Protein AF-A0A2W5KNM7-F1 (afdb_monomer)

Organism: NCBI:txid666685

Radius of gyration: 22.85 Å; Cα contacts (8 Å, |Δi|>4): 95; chains: 1; bounding box: 56×36×62 Å

Foldseek 3Di:
DVVVVVVVVVVVVVVVVVVVVVVVVPPDLVVVVVLVVLLVVLLVVCLVCLVVFNNVPNLVSLVSNLVSLVCQCVSPCVPPDPPVVLVVLSVQLNVLSVQLNPDPGSVSNNVSSVSNVVSVVVNVVPPD

InterPro domains:
  IPR002321 Cytochrome c, class II [PS51009] (100-128)
  IPR010980 Cytochrome c/b562 [SSF47175] (33-128)

pLDDT: mean 90.47, std 10.57, range [55.59, 98.44]

Mean predicted aligned error: 7.95 Å

Sequence (128 aa):
MRYVACLGIGLFVGLLCALMAIGLMRPRDSYPRAMMNVMKHTLGSARTAAVDGSCTGNEPRLRVLGLLAADLEPT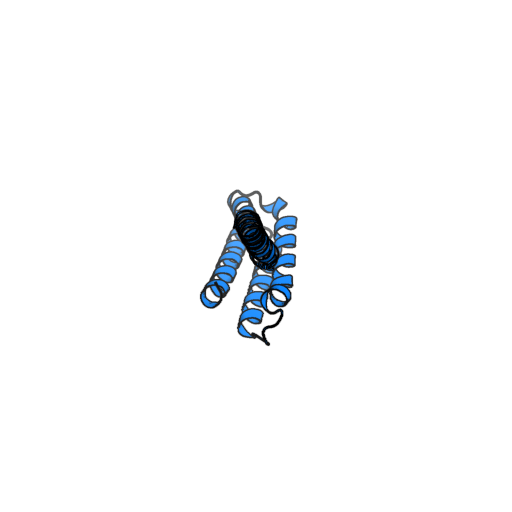FLSGVGDERVFARYAGNLRTRIAEAAAADACPAQAAALTAVENACEDCHRDYR

Secondary structure (DSSP, 8-state):
-HHHHHHHHHHHHHHHHHHHHHHHHS---HHHHHHHHHHHHHHHHHHHHHHTT-GGG-HHHHHHHHHHHHTHHHHHSTTS---HHHHHHHHHHHHHHHHHHT--SHHHHHHHHHHHHHHHHHHHHHH-

Structure (mmCIF, N/CA/C/O backbone):
data_AF-A0A2W5KNM7-F1
#
_entry.id   AF-A0A2W5KNM7-F1
#
loop_
_atom_site.group_PDB
_atom_site.id
_atom_site.type_symbol
_atom_site.label_atom_id
_atom_site.label_alt_id
_atom_site.label_comp_id
_atom_site.label_asym_id
_atom_site.label_entity_id
_atom_site.label_seq_id
_atom_site.pdbx_PDB_ins_code
_atom_site.Cartn_x
_atom_site.Cartn_y
_atom_site.Cartn_z
_atom_site.occupancy
_atom_site.B_iso_or_equiv
_atom_site.auth_seq_id
_atom_site.auth_comp_id
_atom_site.auth_asym_id
_atom_site.auth_atom_id
_atom_site.pdbx_PDB_model_num
ATOM 1 N N . MET A 1 1 ? 40.595 17.211 -44.382 1.00 63.06 1 MET A N 1
ATOM 2 C CA . MET A 1 1 ? 40.961 16.842 -42.993 1.00 63.06 1 MET A CA 1
ATOM 3 C C . MET A 1 1 ? 40.138 17.597 -41.947 1.00 63.06 1 MET A C 1
ATOM 5 O O . MET A 1 1 ? 39.363 16.955 -41.258 1.00 63.06 1 MET A O 1
ATOM 9 N N . ARG A 1 2 ? 40.214 18.936 -41.848 1.00 75.69 2 ARG A N 1
ATOM 10 C CA . ARG A 1 2 ? 39.536 19.716 -40.782 1.00 75.69 2 ARG A CA 1
ATOM 11 C C . ARG A 1 2 ? 38.000 19.620 -40.797 1.00 75.69 2 ARG A C 1
ATOM 13 O O . ARG A 1 2 ? 37.406 19.363 -39.762 1.00 75.69 2 ARG A O 1
ATOM 20 N N . TYR A 1 3 ? 37.370 19.731 -41.968 1.00 80.81 3 TYR A N 1
ATOM 21 C CA . TYR A 1 3 ? 35.906 19.633 -42.093 1.00 80.81 3 TYR A CA 1
ATOM 22 C C . TYR A 1 3 ? 35.355 18.233 -41.786 1.00 80.81 3 TYR A C 1
ATOM 24 O O . TYR A 1 3 ? 34.321 18.110 -41.142 1.00 80.81 3 TYR A O 1
ATOM 32 N N . VAL A 1 4 ? 36.080 17.181 -42.179 1.00 81.25 4 VAL A N 1
ATOM 33 C CA . VAL A 1 4 ? 35.715 15.784 -41.879 1.00 81.25 4 VAL A CA 1
ATOM 34 C C . VAL A 1 4 ? 35.825 15.507 -40.377 1.00 81.25 4 VAL A C 1
ATOM 36 O O . VAL A 1 4 ? 34.953 14.858 -39.811 1.00 81.25 4 VAL A O 1
ATOM 39 N N . ALA A 1 5 ? 36.844 16.062 -39.712 1.00 82.06 5 ALA A N 1
ATOM 40 C CA . ALA A 1 5 ? 36.988 15.969 -38.260 1.00 82.06 5 ALA A CA 1
ATOM 41 C C . ALA A 1 5 ? 35.852 16.696 -37.516 1.00 82.06 5 ALA A C 1
ATOM 43 O O . ALA A 1 5 ? 35.268 16.129 -36.596 1.00 82.06 5 ALA A O 1
ATOM 44 N N . CYS A 1 6 ? 35.481 17.911 -37.941 1.00 85.12 6 CYS A N 1
ATOM 45 C CA . CYS A 1 6 ? 34.339 18.630 -37.363 1.00 85.12 6 CYS A CA 1
ATOM 46 C C . CYS A 1 6 ? 33.018 17.870 -37.552 1.00 85.12 6 CYS A C 1
ATOM 48 O O . CYS A 1 6 ? 32.218 17.801 -36.620 1.00 85.12 6 CYS A O 1
ATOM 50 N N . LEU A 1 7 ? 32.806 17.266 -38.726 1.00 87.94 7 LEU A N 1
ATOM 51 C CA . LEU A 1 7 ? 31.604 16.484 -39.015 1.00 87.94 7 LEU A CA 1
ATOM 52 C C . LEU A 1 7 ? 31.543 15.208 -38.159 1.00 87.94 7 LEU A C 1
ATOM 54 O O . LEU A 1 7 ? 30.493 14.901 -37.603 1.00 87.94 7 LEU A O 1
ATOM 58 N N . GLY A 1 8 ? 32.674 14.519 -37.974 1.00 91.81 8 GLY A N 1
ATOM 59 C CA . GLY A 1 8 ? 32.766 13.350 -37.095 1.00 91.81 8 GLY A CA 1
ATOM 60 C C . GLY A 1 8 ? 32.465 13.672 -35.628 1.00 91.81 8 GLY A C 1
ATOM 61 O O . GLY A 1 8 ? 31.709 12.946 -34.985 1.00 91.81 8 GLY A O 1
ATOM 62 N N . ILE A 1 9 ? 32.989 14.788 -35.109 1.00 90.31 9 ILE A N 1
ATOM 63 C CA . ILE A 1 9 ? 32.722 15.230 -33.729 1.00 90.31 9 ILE A CA 1
ATOM 64 C C . ILE A 1 9 ? 31.246 15.604 -33.557 1.00 90.31 9 ILE A C 1
ATOM 66 O O . ILE A 1 9 ? 30.619 15.177 -32.590 1.00 90.31 9 ILE A O 1
ATOM 70 N N . GLY A 1 10 ? 30.674 16.355 -34.503 1.00 92.44 10 GLY A N 1
ATOM 71 C CA . GLY A 1 10 ? 29.257 16.722 -34.465 1.00 92.44 10 GLY A CA 1
ATOM 72 C C . GLY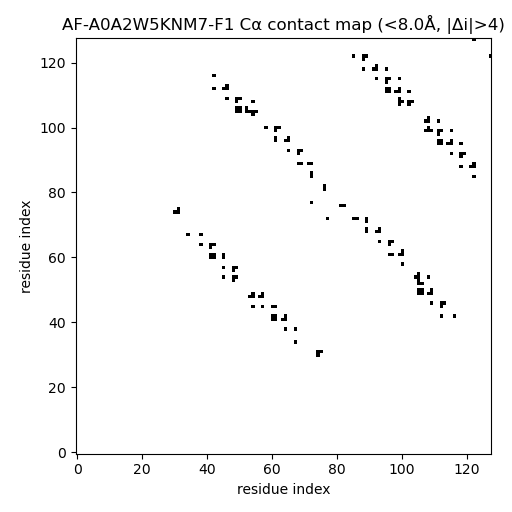 A 1 10 ? 28.337 15.500 -34.477 1.00 92.44 10 GLY A C 1
ATOM 73 O O . GLY A 1 10 ? 27.406 15.427 -33.677 1.00 92.44 10 GLY A O 1
ATOM 74 N N . LEU A 1 11 ? 28.638 14.506 -35.320 1.00 92.75 11 LEU A N 1
ATOM 75 C CA . LEU A 1 11 ? 27.889 13.250 -35.380 1.00 92.75 11 LEU A CA 1
ATOM 76 C C . LEU A 1 11 ? 27.993 12.467 -34.065 1.00 92.75 11 LEU A C 1
ATOM 78 O O . LEU A 1 11 ? 26.990 11.963 -33.566 1.00 92.75 11 LEU A O 1
ATOM 82 N N . PHE A 1 12 ? 29.192 12.388 -33.486 1.00 94.56 12 PHE A N 1
ATOM 83 C CA . PHE A 1 12 ? 29.421 11.672 -32.235 1.00 94.56 12 PHE A CA 1
ATOM 84 C C . PHE A 1 12 ? 28.680 12.320 -31.060 1.00 94.56 12 PHE A C 1
ATOM 86 O O . PHE A 1 12 ? 27.991 11.632 -30.310 1.00 94.56 12 PHE A O 1
ATOM 93 N N . VAL A 1 13 ? 28.749 13.649 -30.934 1.00 94.50 13 VAL A N 1
ATOM 94 C CA . VAL A 1 13 ? 28.016 14.391 -29.896 1.00 94.50 13 VAL A CA 1
ATOM 95 C C . VAL A 1 13 ? 26.505 14.259 -30.099 1.00 94.50 13 VAL A C 1
ATOM 97 O O . VAL A 1 13 ? 25.789 13.966 -29.144 1.00 94.50 13 VAL A O 1
ATOM 100 N N . GLY A 1 14 ? 26.017 14.395 -31.336 1.00 92.94 14 GLY A N 1
ATOM 101 C CA . GLY A 1 14 ? 24.600 14.210 -31.658 1.00 92.94 14 GLY A CA 1
ATOM 102 C C . GLY 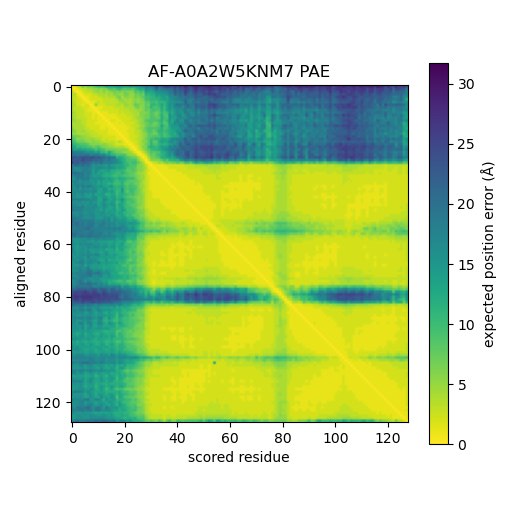A 1 14 ? 24.093 12.807 -31.314 1.00 92.94 14 GLY A C 1
ATOM 103 O O . GLY A 1 14 ? 23.024 12.668 -30.719 1.00 92.94 14 GLY A O 1
ATOM 104 N N . LEU A 1 15 ? 24.885 11.771 -31.609 1.00 94.00 15 LEU A N 1
ATOM 105 C CA . LEU A 1 15 ? 24.577 10.386 -31.251 1.00 94.00 15 LEU A CA 1
ATOM 106 C C . LEU A 1 15 ? 24.499 10.201 -29.730 1.00 94.00 15 LEU A C 1
ATOM 108 O O . LEU A 1 15 ? 23.545 9.599 -29.242 1.00 94.00 15 LEU A O 1
ATOM 112 N N . LEU A 1 16 ? 25.455 10.745 -28.971 1.00 93.00 16 LEU A N 1
ATOM 113 C CA . LEU A 1 16 ? 25.427 10.678 -27.507 1.00 93.00 16 LEU A CA 1
ATOM 114 C C . LEU A 1 16 ? 24.180 11.358 -26.931 1.00 93.00 16 LEU A C 1
ATOM 116 O O . LEU A 1 16 ? 23.505 10.773 -26.083 1.00 93.00 16 LEU A O 1
ATOM 120 N N . CYS A 1 17 ? 23.829 12.548 -27.424 1.00 91.44 17 CYS A N 1
ATOM 121 C CA . CYS A 1 17 ? 22.611 13.243 -27.010 1.00 91.44 17 CYS A CA 1
ATOM 122 C C . CYS A 1 17 ? 21.346 12.435 -27.335 1.00 91.44 17 CYS A C 1
ATOM 124 O O . CYS A 1 17 ? 20.456 12.333 -26.491 1.00 91.44 17 CYS A O 1
ATOM 126 N N . ALA A 1 18 ? 21.271 11.817 -28.517 1.00 90.56 18 ALA A N 1
ATOM 127 C CA . ALA A 1 18 ? 20.137 10.984 -28.909 1.00 90.56 18 ALA A CA 1
ATOM 128 C C . ALA A 1 18 ? 19.999 9.738 -28.017 1.00 90.56 18 ALA A C 1
ATOM 130 O O . ALA A 1 18 ? 18.900 9.420 -27.567 1.00 90.56 18 ALA A O 1
ATOM 131 N N . LEU A 1 19 ? 21.108 9.065 -27.692 1.00 88.50 19 LEU A N 1
ATOM 132 C CA . LEU A 1 19 ? 21.103 7.906 -26.793 1.00 88.50 19 LEU A CA 1
ATOM 133 C C . LEU A 1 19 ? 20.658 8.281 -25.370 1.00 88.50 19 LEU A C 1
ATOM 135 O O 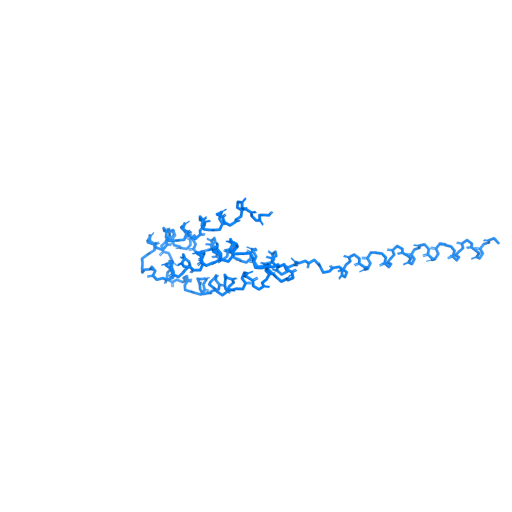. LEU A 1 19 ? 19.886 7.544 -24.753 1.00 88.50 19 LEU A O 1
ATOM 139 N N . MET A 1 20 ? 21.078 9.446 -24.863 1.00 86.50 20 MET A N 1
ATOM 140 C CA . MET A 1 20 ? 20.593 9.967 -23.578 1.00 86.50 20 MET A CA 1
ATOM 141 C C . MET A 1 20 ? 19.092 10.286 -23.624 1.00 86.50 20 MET A C 1
ATOM 143 O O . MET A 1 20 ? 18.362 9.932 -22.696 1.00 86.50 20 MET A O 1
ATOM 147 N N . ALA A 1 21 ? 18.612 10.892 -24.715 1.00 84.00 21 ALA A N 1
ATOM 148 C CA . ALA A 1 21 ? 17.197 11.204 -24.910 1.00 84.00 21 ALA A CA 1
ATOM 149 C C . ALA A 1 21 ? 16.323 9.939 -24.959 1.00 84.00 21 ALA A C 1
ATOM 151 O O . ALA A 1 21 ? 15.270 9.894 -24.326 1.00 84.00 21 ALA A O 1
ATOM 152 N N . ILE A 1 22 ? 16.783 8.874 -25.623 1.00 80.88 22 ILE A N 1
ATOM 153 C CA . ILE A 1 22 ? 16.086 7.577 -25.648 1.00 80.88 22 ILE A CA 1
ATOM 154 C C . ILE A 1 22 ? 16.019 6.964 -24.240 1.00 80.88 22 ILE A C 1
ATOM 156 O O . ILE A 1 22 ? 14.986 6.426 -23.846 1.00 80.88 22 ILE A O 1
ATOM 160 N N . GLY A 1 23 ? 17.089 7.080 -23.446 1.00 69.88 23 GLY A N 1
ATOM 161 C CA . GLY A 1 23 ? 17.107 6.616 -22.054 1.00 69.88 23 GLY A CA 1
ATOM 162 C C . GLY A 1 23 ? 16.122 7.353 -21.136 1.00 69.88 23 GLY A C 1
ATOM 163 O O . GLY A 1 23 ? 15.599 6.749 -20.198 1.00 69.88 23 GLY A O 1
ATOM 164 N N . LEU A 1 24 ? 15.845 8.629 -21.421 1.00 68.00 24 LEU A N 1
ATOM 165 C CA . LEU A 1 24 ? 14.835 9.442 -20.732 1.00 68.00 24 LEU A CA 1
ATOM 166 C C . LEU A 1 24 ? 13.401 9.073 -21.140 1.00 68.00 24 LEU A C 1
ATOM 168 O O . LEU A 1 24 ? 12.499 9.153 -20.313 1.00 68.00 24 LEU A O 1
ATOM 172 N N . MET A 1 25 ? 13.197 8.664 -22.395 1.00 64.06 25 MET A N 1
ATOM 173 C CA . MET A 1 25 ? 11.884 8.280 -22.932 1.00 64.06 25 MET A CA 1
ATOM 174 C C . MET A 1 25 ? 11.510 6.827 -22.657 1.00 64.06 25 MET A C 1
ATOM 176 O O . MET A 1 25 ? 10.352 6.452 -22.837 1.00 64.06 25 MET A O 1
ATOM 180 N N . ARG A 1 26 ? 12.470 5.990 -22.246 1.00 62.25 26 ARG A N 1
ATOM 181 C CA . ARG A 1 26 ? 12.193 4.604 -21.879 1.00 62.25 26 ARG A CA 1
ATOM 182 C C . ARG A 1 26 ? 11.158 4.635 -20.749 1.00 62.25 26 ARG A C 1
ATOM 184 O O . ARG A 1 26 ? 11.468 5.242 -19.720 1.00 62.25 26 ARG A O 1
ATOM 191 N N . PRO A 1 27 ? 9.958 4.044 -20.924 1.00 57.31 27 PRO A N 1
ATOM 192 C CA . PRO A 1 27 ? 8.941 4.025 -19.887 1.00 57.31 27 PRO A CA 1
ATOM 193 C C . PRO A 1 27 ? 9.564 3.320 -18.690 1.00 57.31 27 PRO A C 1
ATOM 195 O O . PRO A 1 27 ? 9.765 2.112 -18.670 1.00 57.31 27 PRO A O 1
ATOM 198 N N . ARG A 1 28 ? 10.019 4.115 -17.726 1.00 55.59 28 ARG A N 1
ATOM 199 C CA . ARG A 1 28 ? 10.250 3.611 -16.388 1.00 55.59 28 ARG A CA 1
ATOM 200 C C . ARG A 1 28 ? 8.842 3.382 -15.898 1.00 55.59 28 ARG A C 1
ATOM 202 O O . ARG A 1 28 ? 8.053 4.323 -15.969 1.00 55.59 28 ARG A O 1
ATOM 209 N N . ASP A 1 29 ? 8.549 2.185 -15.420 1.00 64.94 29 ASP A N 1
ATOM 210 C CA . ASP A 1 29 ? 7.295 1.842 -14.752 1.00 64.94 29 ASP A CA 1
ATOM 211 C C . ASP A 1 29 ? 7.224 2.627 -13.428 1.00 64.94 29 ASP A C 1
ATOM 213 O O . ASP A 1 29 ? 7.341 2.115 -12.313 1.00 64.94 29 ASP A O 1
ATOM 217 N N . SER A 1 30 ? 7.151 3.950 -13.561 1.00 75.31 30 SER A N 1
ATOM 218 C CA . SER A 1 30 ? 7.121 4.934 -12.498 1.00 75.31 30 SER A CA 1
ATOM 219 C C . SER A 1 30 ? 5.813 4.801 -11.757 1.00 75.31 30 SER A C 1
ATOM 221 O O . SER A 1 30 ? 5.795 5.019 -10.554 1.00 75.31 30 SER A O 1
ATOM 223 N N . TYR A 1 31 ? 4.762 4.374 -12.453 1.00 86.44 31 TYR A N 1
ATOM 224 C CA . TYR A 1 31 ? 3.444 4.193 -11.892 1.00 86.44 31 TYR A CA 1
ATOM 225 C C . TYR A 1 31 ? 3.388 3.068 -10.838 1.00 86.44 31 TYR A C 1
ATOM 227 O O . TYR A 1 31 ? 3.113 3.418 -9.691 1.00 86.44 31 TYR A O 1
ATOM 235 N N . PRO A 1 32 ? 3.761 1.791 -11.102 1.00 89.06 32 PRO A N 1
ATOM 236 C CA . PRO A 1 32 ? 3.798 0.765 -10.052 1.00 89.06 32 PRO A CA 1
ATOM 237 C C . PRO A 1 32 ? 4.658 1.159 -8.845 1.00 89.06 32 PRO A C 1
ATOM 239 O O . PRO A 1 32 ? 4.263 0.996 -7.691 1.00 89.06 32 PRO A O 1
ATOM 242 N N . ARG A 1 33 ? 5.828 1.762 -9.094 1.00 89.19 33 ARG A N 1
ATOM 243 C CA . ARG A 1 33 ? 6.723 2.222 -8.024 1.00 89.19 33 ARG A CA 1
ATOM 244 C C . ARG A 1 33 ? 6.126 3.374 -7.213 1.00 89.19 33 ARG A C 1
ATOM 246 O O . ARG A 1 33 ? 6.218 3.375 -5.987 1.00 89.19 33 ARG A O 1
ATOM 253 N N . ALA A 1 34 ? 5.550 4.370 -7.882 1.00 91.56 34 ALA A N 1
ATOM 254 C CA . ALA A 1 34 ? 4.901 5.501 -7.232 1.00 91.56 34 ALA A CA 1
ATOM 255 C C . ALA A 1 34 ? 3.693 5.028 -6.422 1.00 91.56 34 ALA A C 1
ATOM 257 O O . ALA A 1 34 ? 3.550 5.439 -5.274 1.00 91.56 34 ALA A O 1
ATOM 258 N N . MET A 1 35 ? 2.898 4.107 -6.968 1.00 94.69 35 MET A N 1
ATOM 259 C CA . MET A 1 35 ? 1.784 3.475 -6.270 1.00 94.69 35 MET A CA 1
ATOM 260 C C . MET A 1 35 ? 2.250 2.811 -4.970 1.00 94.69 35 MET A C 1
ATOM 262 O O . MET A 1 35 ? 1.707 3.127 -3.914 1.00 94.69 35 MET A O 1
ATOM 266 N N . MET A 1 36 ? 3.311 1.993 -5.002 1.00 95.25 36 MET A N 1
ATOM 267 C CA . MET A 1 36 ? 3.861 1.377 -3.782 1.00 95.25 36 MET A CA 1
ATOM 268 C C . MET A 1 36 ? 4.342 2.408 -2.757 1.00 95.25 36 MET A C 1
ATOM 270 O O . MET A 1 36 ? 4.123 2.238 -1.557 1.00 95.25 36 MET A O 1
ATOM 274 N N . ASN A 1 37 ? 4.952 3.508 -3.204 1.00 96.19 37 ASN A N 1
ATOM 275 C CA . ASN A 1 37 ? 5.378 4.583 -2.305 1.00 96.19 37 ASN A CA 1
ATOM 276 C C . ASN A 1 37 ? 4.190 5.287 -1.637 1.00 96.19 37 ASN A C 1
ATOM 278 O O . ASN A 1 37 ? 4.240 5.549 -0.434 1.00 96.19 37 ASN A O 1
ATOM 282 N N . VAL A 1 38 ? 3.124 5.570 -2.394 1.00 96.81 38 VAL A N 1
ATOM 283 C CA . VAL A 1 38 ? 1.902 6.175 -1.849 1.00 96.81 38 VAL A CA 1
ATOM 284 C C . VAL A 1 38 ? 1.246 5.214 -0.862 1.00 96.81 38 VAL A C 1
ATOM 286 O O . VAL A 1 38 ? 0.990 5.614 0.268 1.00 96.81 38 VAL A O 1
ATOM 289 N N . MET A 1 39 ? 1.069 3.938 -1.220 1.00 98.12 39 MET A N 1
ATOM 290 C CA . MET A 1 39 ? 0.498 2.931 -0.318 1.00 98.12 39 MET A CA 1
ATOM 291 C C . MET A 1 39 ? 1.291 2.814 0.990 1.00 98.12 39 MET A C 1
ATOM 293 O O . MET A 1 39 ? 0.698 2.853 2.068 1.00 98.12 39 MET A O 1
ATOM 297 N N . LYS A 1 40 ? 2.629 2.751 0.916 1.00 98.00 40 LYS A N 1
ATOM 298 C CA . LYS A 1 40 ? 3.510 2.719 2.095 1.00 98.00 40 LYS A CA 1
ATOM 299 C C . LYS A 1 40 ? 3.317 3.947 2.984 1.00 98.00 40 LYS A C 1
ATOM 301 O O . LYS A 1 40 ? 3.213 3.812 4.202 1.00 98.00 40 LYS A O 1
ATOM 306 N N . HIS A 1 41 ? 3.291 5.139 2.388 1.00 98.19 41 HIS A N 1
ATOM 307 C CA . HIS A 1 41 ? 3.103 6.382 3.129 1.00 98.19 41 HIS A CA 1
ATOM 308 C C . HIS A 1 41 ? 1.727 6.427 3.803 1.00 98.19 41 HIS A C 1
ATOM 310 O O . HIS A 1 41 ? 1.640 6.651 5.008 1.00 98.19 41 HIS A O 1
ATOM 316 N N . THR A 1 42 ? 0.662 6.145 3.050 1.00 97.94 42 THR A N 1
ATOM 317 C CA . THR A 1 42 ? -0.719 6.158 3.538 1.00 97.94 42 THR A CA 1
ATOM 318 C C . THR A 1 42 ? -0.936 5.154 4.672 1.00 97.94 42 THR A C 1
ATOM 320 O O . THR A 1 42 ? -1.533 5.518 5.686 1.00 97.94 42 THR A O 1
ATOM 323 N N . LEU A 1 43 ? -0.410 3.928 4.544 1.00 98.31 43 LEU A N 1
ATOM 324 C CA . LEU A 1 43 ? -0.463 2.910 5.597 1.00 98.31 43 LEU A CA 1
ATOM 325 C C . LEU A 1 43 ? 0.296 3.359 6.852 1.00 98.31 43 LEU A C 1
ATOM 327 O O . LEU A 1 43 ? -0.252 3.301 7.951 1.00 98.31 43 LEU A O 1
ATOM 331 N N . GLY A 1 44 ? 1.527 3.855 6.690 1.00 97.88 44 GLY A N 1
ATOM 332 C CA . GLY A 1 44 ? 2.339 4.344 7.803 1.00 97.88 44 GLY A CA 1
ATOM 333 C C . GLY A 1 44 ? 1.646 5.470 8.570 1.00 97.88 44 GLY A C 1
ATOM 334 O O . GLY A 1 44 ? 1.514 5.395 9.789 1.00 97.88 44 GLY A O 1
ATOM 335 N N . SER A 1 45 ? 1.117 6.471 7.860 1.00 97.38 45 SER A N 1
ATOM 336 C CA . SER A 1 45 ? 0.371 7.572 8.477 1.00 97.38 45 SER A CA 1
ATOM 337 C C . SER A 1 45 ? -0.899 7.107 9.189 1.00 97.38 45 SER A C 1
ATOM 339 O O . SER A 1 45 ? -1.200 7.610 10.270 1.00 97.38 45 SER A O 1
ATOM 341 N N . ALA A 1 46 ? -1.641 6.154 8.614 1.00 97.56 46 ALA A N 1
ATOM 342 C CA . ALA A 1 46 ? -2.829 5.604 9.260 1.00 97.56 46 ALA A CA 1
ATOM 343 C C . ALA A 1 46 ? -2.472 4.847 10.548 1.00 97.56 46 ALA A C 1
ATOM 345 O O . ALA A 1 46 ? -3.140 5.020 11.569 1.00 97.56 46 ALA A O 1
ATOM 346 N N . ARG A 1 47 ? -1.391 4.056 10.521 1.00 97.31 47 ARG A N 1
ATOM 347 C CA . ARG A 1 47 ? -0.916 3.294 11.681 1.00 97.31 47 ARG A CA 1
ATOM 348 C C . ARG A 1 47 ? -0.449 4.214 12.804 1.00 97.31 47 ARG A C 1
ATOM 350 O O . ARG A 1 47 ? -0.876 4.014 13.936 1.00 97.31 47 ARG A O 1
ATOM 357 N N . THR A 1 48 ? 0.355 5.234 12.498 1.00 97.06 48 THR A N 1
ATOM 358 C CA . THR A 1 48 ? 0.768 6.252 13.480 1.00 97.06 48 THR A CA 1
ATOM 359 C C . THR A 1 48 ? -0.450 6.910 14.122 1.00 97.06 48 THR A C 1
ATOM 361 O O . THR A 1 48 ? -0.579 6.887 15.340 1.00 97.06 48 THR A O 1
ATOM 364 N N . ALA A 1 49 ? -1.411 7.379 13.319 1.00 96.25 49 ALA A N 1
ATOM 365 C CA . ALA A 1 49 ? -2.623 7.998 13.849 1.00 96.25 49 ALA A CA 1
ATOM 366 C C . ALA A 1 49 ? -3.437 7.046 14.747 1.00 96.25 49 ALA A C 1
ATOM 368 O O . ALA A 1 49 ? -3.962 7.468 15.776 1.00 96.25 49 ALA A O 1
ATOM 369 N N . ALA A 1 50 ? -3.529 5.760 14.395 1.00 96.62 50 ALA A N 1
ATOM 370 C CA . ALA A 1 50 ? -4.236 4.773 15.207 1.00 96.62 50 ALA A CA 1
ATOM 371 C C . ALA A 1 50 ? -3.526 4.475 16.539 1.00 96.62 50 ALA A C 1
ATOM 373 O O . ALA A 1 50 ? -4.188 4.390 17.571 1.00 96.62 50 ALA A O 1
ATOM 374 N N . VAL A 1 51 ? -2.194 4.367 16.539 1.00 95.38 51 VAL A N 1
ATOM 375 C CA . VAL A 1 51 ? -1.395 4.174 17.763 1.00 95.38 51 VAL A CA 1
ATOM 376 C C . VAL A 1 51 ? -1.482 5.395 18.681 1.00 95.38 51 VAL A C 1
ATOM 378 O O . VAL A 1 51 ? -1.626 5.238 19.891 1.00 95.38 51 VAL A O 1
ATOM 381 N N . ASP A 1 52 ? -1.495 6.597 18.106 1.00 95.75 52 ASP A N 1
ATOM 382 C CA . ASP A 1 52 ? -1.584 7.859 18.847 1.00 95.75 52 ASP A CA 1
ATOM 383 C C . ASP A 1 52 ? -3.016 8.187 19.321 1.00 95.75 52 ASP A C 1
ATOM 385 O O . ASP A 1 52 ? -3.260 9.246 19.897 1.00 95.75 52 ASP A O 1
ATOM 389 N N . GLY A 1 53 ? -3.998 7.314 19.058 1.00 94.38 53 GLY A N 1
ATOM 390 C CA . GLY A 1 53 ? -5.396 7.525 19.454 1.00 94.38 53 GLY A CA 1
ATOM 391 C C . GLY A 1 53 ? -6.159 8.559 18.610 1.00 94.38 53 GLY A C 1
ATOM 392 O O . GLY A 1 53 ? -7.256 8.964 18.981 1.00 94.38 53 GLY A O 1
ATOM 393 N N . SER A 1 54 ? -5.617 8.970 17.461 1.00 93.06 54 SER A N 1
ATOM 394 C CA . SER A 1 54 ? -6.201 9.951 16.527 1.00 93.06 54 SER A CA 1
ATOM 395 C C . SER A 1 54 ? -6.825 9.304 15.274 1.00 93.06 54 SER A C 1
ATOM 397 O O . SER A 1 54 ? -6.892 9.902 14.197 1.00 93.06 54 SER A O 1
ATOM 399 N N . CYS A 1 55 ? -7.318 8.067 15.405 1.00 91.69 55 CYS A N 1
ATOM 400 C CA . CYS A 1 55 ? -7.826 7.253 14.296 1.00 91.69 55 CYS A CA 1
ATOM 401 C C . CYS A 1 55 ? -9.088 7.790 13.596 1.00 91.69 55 CYS A C 1
ATOM 403 O O . CYS A 1 55 ? -9.382 7.376 12.477 1.00 91.69 55 CYS A O 1
ATOM 405 N N . THR A 1 56 ? -9.832 8.721 14.196 1.00 88.56 56 THR A N 1
ATOM 406 C CA . THR A 1 56 ? -11.068 9.277 13.608 1.00 88.56 56 THR A CA 1
ATOM 407 C C . THR A 1 56 ? -10.837 9.956 12.254 1.00 88.56 56 THR A C 1
ATOM 409 O O . THR A 1 56 ? -11.729 9.975 11.412 1.00 88.56 56 THR A O 1
ATOM 412 N N . GLY A 1 57 ? -9.626 10.462 12.002 1.00 90.62 57 GLY A N 1
ATOM 413 C CA . GLY A 1 57 ? -9.234 11.054 10.721 1.00 90.62 57 GLY A CA 1
ATOM 414 C C . GLY A 1 57 ? -8.696 10.062 9.680 1.00 90.62 57 GLY A C 1
ATOM 415 O O . GLY A 1 57 ? -8.175 10.503 8.657 1.00 90.62 57 GLY A O 1
ATOM 416 N N . ASN A 1 58 ? -8.741 8.747 9.929 1.00 95.38 58 ASN A N 1
ATOM 417 C CA . ASN A 1 58 ? -8.152 7.748 9.027 1.00 95.38 58 ASN A CA 1
ATOM 418 C C . ASN A 1 58 ? -9.035 7.348 7.843 1.00 95.38 58 ASN A C 1
ATOM 420 O O . ASN A 1 58 ? -8.499 6.779 6.892 1.00 95.38 58 ASN A O 1
ATOM 424 N N . GLU A 1 59 ? -10.333 7.661 7.845 1.00 95.25 59 GLU A N 1
ATOM 425 C CA . GLU A 1 59 ? -11.253 7.253 6.768 1.00 95.25 59 GLU A CA 1
ATOM 426 C C . GLU A 1 59 ? -10.730 7.609 5.360 1.00 95.25 59 GLU A C 1
ATOM 428 O O . GLU A 1 59 ? -10.628 6.696 4.534 1.00 95.25 59 GLU A O 1
ATOM 433 N N . PRO A 1 60 ? -10.241 8.838 5.085 1.00 96.31 60 PRO A N 1
ATOM 434 C CA . PRO A 1 60 ? -9.715 9.170 3.762 1.00 96.31 60 PRO A CA 1
ATOM 435 C C . PRO A 1 60 ? -8.457 8.373 3.398 1.00 96.31 60 PRO A C 1
ATOM 437 O O . PRO A 1 60 ? -8.257 8.013 2.239 1.00 96.31 60 PRO A O 1
ATOM 440 N N . ARG A 1 61 ? -7.599 8.059 4.379 1.00 96.31 61 ARG A N 1
ATOM 441 C CA . ARG A 1 61 ? -6.377 7.266 4.154 1.00 96.31 61 ARG A CA 1
ATOM 442 C C . ARG A 1 61 ? -6.726 5.827 3.787 1.00 96.31 61 ARG A C 1
ATOM 444 O O . ARG A 1 61 ? -6.165 5.286 2.839 1.00 96.31 61 ARG A O 1
ATOM 451 N N . LEU A 1 62 ? -7.676 5.227 4.498 1.00 97.25 62 LEU A N 1
ATOM 452 C CA . LEU A 1 62 ? -8.126 3.857 4.239 1.00 97.25 62 LEU A CA 1
ATOM 453 C C . LEU A 1 62 ? -8.880 3.757 2.909 1.00 97.25 62 LEU A C 1
ATOM 455 O O . LEU A 1 62 ? -8.683 2.794 2.170 1.00 97.25 62 LEU A O 1
ATOM 459 N N . ARG A 1 63 ? -9.645 4.795 2.545 1.00 97.62 63 ARG A N 1
ATOM 460 C CA . ARG A 1 63 ? -10.257 4.936 1.218 1.00 97.62 63 ARG A CA 1
ATOM 461 C C . ARG A 1 63 ? -9.203 4.934 0.111 1.00 97.62 63 ARG A C 1
ATOM 463 O O . ARG A 1 63 ? -9.313 4.148 -0.826 1.00 97.62 63 ARG A O 1
ATOM 470 N N . VAL A 1 64 ? -8.177 5.783 0.225 1.00 97.50 64 VAL A N 1
ATOM 471 C CA . VAL A 1 64 ? -7.072 5.846 -0.747 1.00 97.50 64 VAL A CA 1
ATOM 472 C C . VAL A 1 64 ? -6.372 4.495 -0.853 1.00 97.50 64 VAL A C 1
ATOM 474 O O . VAL A 1 64 ? -6.149 4.008 -1.957 1.00 97.50 64 VAL A O 1
ATOM 477 N N . LEU A 1 65 ? -6.068 3.860 0.280 1.00 97.75 65 LEU A N 1
ATOM 478 C CA . LEU A 1 65 ? -5.397 2.565 0.294 1.00 97.75 65 LEU A CA 1
ATOM 479 C C . LEU A 1 65 ? -6.238 1.480 -0.398 1.00 97.75 65 LEU A C 1
ATOM 481 O O . LEU A 1 65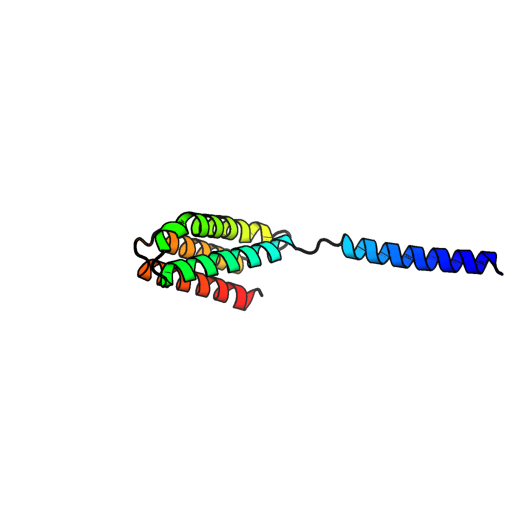 ? -5.696 0.695 -1.172 1.00 97.75 65 LEU A O 1
ATOM 485 N N . GLY A 1 66 ? -7.556 1.479 -0.180 1.00 97.56 66 GLY A N 1
ATOM 486 C CA . GLY A 1 66 ? -8.486 0.563 -0.842 1.00 97.56 66 GLY A CA 1
ATOM 487 C C . GLY A 1 66 ? -8.566 0.770 -2.357 1.00 97.56 66 GLY A C 1
ATOM 488 O O . GLY A 1 66 ? -8.580 -0.208 -3.100 1.00 97.56 66 GLY A O 1
ATOM 489 N N . LEU A 1 67 ? -8.558 2.025 -2.820 1.00 97.44 67 LEU A N 1
ATOM 490 C CA . LEU A 1 67 ? -8.533 2.349 -4.252 1.00 97.44 67 LEU A CA 1
ATOM 491 C C . LEU A 1 67 ? -7.233 1.876 -4.916 1.00 97.44 67 LEU A C 1
ATOM 493 O O . LEU A 1 67 ? -7.283 1.209 -5.942 1.00 97.44 67 LEU A O 1
ATOM 497 N N . LEU A 1 68 ? -6.079 2.147 -4.300 1.00 97.25 68 LEU A N 1
ATOM 498 C CA . LEU A 1 68 ? -4.783 1.701 -4.828 1.00 97.25 68 LEU A CA 1
ATOM 499 C C . LEU A 1 68 ? -4.660 0.170 -4.823 1.00 97.25 68 LEU A C 1
ATOM 501 O O . LEU A 1 68 ? -4.110 -0.407 -5.755 1.00 97.25 68 LEU A O 1
ATOM 505 N N . ALA A 1 69 ? -5.209 -0.501 -3.806 1.00 97.19 69 ALA A N 1
ATOM 506 C CA . ALA A 1 69 ? -5.228 -1.960 -3.748 1.00 97.19 69 ALA A CA 1
ATOM 507 C C . ALA A 1 69 ? -6.100 -2.591 -4.851 1.00 97.19 69 ALA A C 1
ATOM 509 O O . ALA A 1 69 ? -5.800 -3.692 -5.309 1.00 97.19 69 ALA A O 1
ATOM 510 N N . ALA A 1 70 ? -7.165 -1.913 -5.292 1.00 95.69 70 ALA A N 1
ATOM 511 C CA . ALA A 1 70 ? -7.990 -2.363 -6.415 1.00 95.69 70 ALA A CA 1
ATOM 512 C C . ALA A 1 70 ? -7.261 -2.264 -7.766 1.00 95.69 70 ALA A C 1
ATOM 514 O O . ALA A 1 70 ? -7.506 -3.088 -8.644 1.00 95.69 70 ALA A O 1
ATOM 515 N N . ASP A 1 71 ? -6.324 -1.323 -7.898 1.00 94.69 71 ASP A N 1
ATOM 516 C CA . ASP A 1 71 ? -5.526 -1.126 -9.113 1.00 94.69 71 ASP A CA 1
ATOM 517 C C . ASP A 1 71 ? -4.273 -2.016 -9.184 1.00 94.69 71 ASP A C 1
ATOM 519 O O . ASP A 1 71 ? -3.567 -1.995 -10.192 1.00 94.69 71 ASP A O 1
ATOM 523 N N . LEU A 1 72 ? -3.990 -2.851 -8.177 1.00 93.19 72 LEU A N 1
ATOM 524 C CA . LEU A 1 72 ? -2.812 -3.731 -8.180 1.00 93.19 72 LEU A CA 1
ATOM 525 C C . LEU A 1 72 ? -2.773 -4.665 -9.391 1.00 93.19 72 LEU A C 1
ATOM 527 O O . LEU A 1 72 ? -1.789 -4.691 -10.125 1.00 93.19 72 LEU A O 1
ATOM 531 N N . GLU A 1 73 ? -3.841 -5.426 -9.607 1.00 91.12 73 GLU A N 1
ATOM 532 C CA . GLU A 1 73 ? -3.926 -6.402 -10.696 1.00 91.12 73 GLU A CA 1
ATOM 533 C C . GLU A 1 73 ? -3.740 -5.749 -12.081 1.00 91.12 73 GLU A C 1
ATOM 535 O O . GLU A 1 73 ? -2.818 -6.155 -12.790 1.00 91.12 73 GLU A O 1
ATOM 540 N N . PRO A 1 74 ? -4.498 -4.703 -12.475 1.00 89.31 74 PRO A N 1
ATOM 541 C CA . PRO A 1 74 ? -4.298 -4.067 -13.779 1.00 89.31 74 PRO A CA 1
ATOM 542 C C . PRO A 1 74 ? -2.935 -3.373 -13.912 1.00 89.31 74 PRO A C 1
ATOM 544 O O . PRO A 1 74 ? -2.405 -3.284 -15.018 1.00 89.31 74 PRO A O 1
ATOM 547 N N . THR A 1 75 ? -2.344 -2.905 -12.809 1.00 89.38 75 THR A N 1
ATOM 548 C CA . THR A 1 75 ? -1.033 -2.244 -12.831 1.00 89.38 75 THR A CA 1
ATOM 549 C C . THR A 1 75 ? 0.106 -3.231 -13.059 1.00 89.38 75 THR A C 1
ATOM 551 O O . THR A 1 75 ? 0.971 -2.986 -13.899 1.00 89.38 75 THR A O 1
ATOM 554 N N . PHE A 1 76 ? 0.118 -4.344 -12.324 1.00 86.94 76 PHE A N 1
ATOM 555 C CA . PHE A 1 76 ? 1.248 -5.277 -12.297 1.00 86.94 76 PHE A CA 1
ATOM 556 C C . PHE A 1 76 ? 1.112 -6.455 -13.264 1.00 86.94 76 PHE A C 1
ATOM 558 O O . PHE A 1 76 ? 2.128 -7.010 -13.671 1.00 86.94 76 PHE A O 1
ATOM 565 N N . LEU A 1 77 ? -0.109 -6.822 -13.667 1.00 84.00 77 LEU A N 1
ATOM 566 C CA . LEU A 1 77 ? -0.350 -7.924 -14.608 1.00 84.00 77 LEU A CA 1
ATOM 567 C C . LEU A 1 77 ? -0.530 -7.444 -16.055 1.00 84.00 77 LEU A C 1
ATOM 569 O O . LEU A 1 77 ? -0.817 -8.241 -16.947 1.00 84.00 77 LEU A O 1
ATOM 573 N N . SER A 1 78 ? -0.357 -6.147 -16.332 1.00 70.44 78 SER A N 1
ATOM 574 C CA . SER A 1 78 ? -0.461 -5.623 -17.696 1.00 70.44 78 SER A CA 1
ATOM 575 C C . SER A 1 78 ? 0.614 -6.234 -18.614 1.00 70.44 78 SER A C 1
ATOM 577 O O . SER A 1 78 ? 1.788 -5.884 -18.572 1.00 70.44 78 SER A O 1
ATOM 579 N N . GLY A 1 79 ? 0.205 -7.185 -19.460 1.00 62.59 79 GLY A N 1
ATOM 580 C CA . GLY A 1 79 ? 1.081 -7.859 -20.430 1.00 62.59 79 GLY A CA 1
ATOM 581 C C . GLY A 1 79 ? 1.709 -9.177 -19.958 1.00 62.59 79 GLY A C 1
ATOM 582 O O . GLY A 1 79 ? 2.438 -9.798 -20.731 1.00 62.59 79 GLY A O 1
ATOM 583 N N . VAL A 1 80 ? 1.394 -9.636 -18.745 1.00 59.19 80 VAL A N 1
ATOM 584 C CA . VAL A 1 80 ? 1.773 -10.955 -18.208 1.00 59.19 80 VAL A CA 1
ATOM 585 C C . VAL A 1 80 ? 0.481 -11.739 -17.933 1.00 59.19 80 VAL A C 1
ATOM 587 O O . VAL A 1 80 ? -0.556 -11.140 -17.676 1.00 59.19 80 VAL A O 1
ATOM 590 N N . GLY A 1 81 ? 0.484 -13.064 -18.105 1.00 59.03 81 GLY A N 1
ATOM 591 C CA . GLY A 1 81 ? -0.737 -13.885 -18.021 1.00 59.03 81 GLY A CA 1
ATOM 592 C C . GLY A 1 81 ? -1.420 -13.897 -16.641 1.00 59.03 81 GLY A C 1
ATOM 593 O O . GLY A 1 81 ? -1.022 -13.197 -15.718 1.00 59.03 81 GLY A O 1
ATOM 594 N N . ASP A 1 82 ? -2.453 -14.734 -16.496 1.00 61.41 82 ASP A N 1
ATOM 595 C CA . ASP A 1 82 ? -3.220 -14.913 -15.251 1.00 61.41 82 ASP A CA 1
ATOM 596 C C . ASP A 1 82 ? -2.345 -15.465 -14.105 1.00 61.41 82 ASP A C 1
ATOM 598 O O . ASP A 1 82 ? -2.197 -16.678 -13.917 1.00 61.41 82 ASP A O 1
ATOM 602 N N . GLU A 1 83 ? -1.755 -14.563 -13.323 1.00 82.62 83 GLU A N 1
ATOM 603 C CA . GLU A 1 83 ? -1.058 -14.891 -12.085 1.00 82.62 83 GLU A CA 1
ATOM 604 C C . GLU A 1 83 ? -2.043 -14.995 -10.919 1.00 82.62 83 GLU A C 1
ATOM 606 O O . GLU A 1 83 ? -2.164 -14.119 -10.059 1.00 82.62 83 GLU A O 1
ATOM 611 N N . ARG A 1 84 ? -2.727 -16.140 -10.855 1.00 88.00 84 ARG A N 1
ATOM 612 C CA . ARG A 1 84 ? -3.684 -16.475 -9.786 1.00 88.00 84 ARG A CA 1
ATOM 613 C C . ARG A 1 84 ? -3.141 -16.274 -8.367 1.00 88.00 84 ARG A C 1
ATOM 615 O O . ARG A 1 84 ? -3.918 -16.037 -7.442 1.00 88.00 84 ARG A O 1
ATOM 622 N N . VAL A 1 85 ? -1.828 -16.419 -8.174 1.00 91.69 85 VAL A N 1
ATOM 623 C CA . VAL A 1 85 ? -1.168 -16.206 -6.877 1.00 91.69 85 VAL A CA 1
ATOM 624 C C . VAL A 1 85 ? -1.138 -14.716 -6.532 1.00 91.69 85 VAL A C 1
ATOM 626 O O . VAL A 1 85 ? -1.583 -14.345 -5.446 1.00 91.69 85 VAL A O 1
ATOM 629 N N . PHE A 1 86 ? -0.732 -13.856 -7.469 1.00 93.00 86 PHE A N 1
ATOM 630 C CA . PHE A 1 86 ? -0.769 -12.404 -7.300 1.00 93.00 86 PHE A CA 1
ATOM 631 C C . PHE A 1 86 ? -2.188 -11.896 -7.013 1.00 93.00 86 PHE A C 1
ATOM 633 O O . PHE A 1 86 ? -2.404 -11.183 -6.032 1.00 93.00 86 PHE A O 1
ATOM 640 N N . ALA A 1 87 ? -3.181 -12.329 -7.799 1.00 92.50 87 ALA A N 1
ATOM 641 C CA . ALA A 1 87 ? -4.582 -11.944 -7.596 1.00 92.50 87 ALA A CA 1
ATOM 642 C C . ALA A 1 87 ? -5.105 -12.345 -6.202 1.00 92.50 87 ALA A C 1
ATOM 644 O O . ALA A 1 87 ? -5.860 -11.608 -5.565 1.00 92.50 87 ALA A O 1
ATOM 645 N N . ARG A 1 88 ? -4.655 -13.491 -5.670 1.00 94.88 88 ARG A N 1
ATOM 646 C CA . ARG A 1 88 ? -4.976 -13.914 -4.300 1.00 94.88 88 ARG A CA 1
ATOM 647 C C . ARG A 1 88 ? -4.369 -12.979 -3.255 1.00 94.88 88 ARG A C 1
ATOM 649 O O . ARG A 1 88 ? -5.071 -12.613 -2.312 1.00 94.88 88 ARG A O 1
ATOM 656 N N . TYR A 1 89 ? -3.101 -12.595 -3.402 1.00 96.56 89 TYR A N 1
ATO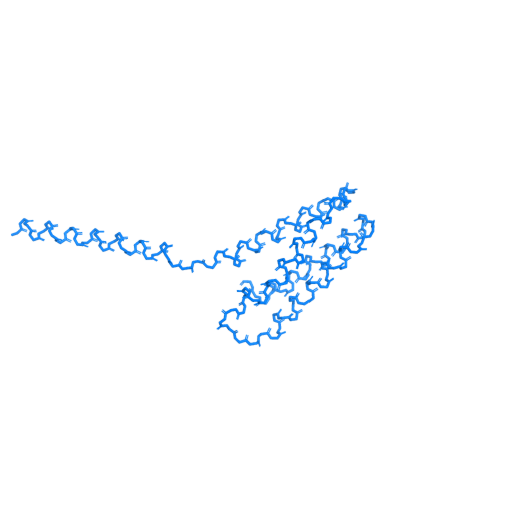M 657 C CA . TYR A 1 89 ? -2.462 -11.646 -2.488 1.00 96.56 89 TYR A CA 1
ATOM 658 C C . TYR A 1 89 ? -3.134 -10.269 -2.538 1.00 96.56 89 TYR A C 1
ATOM 660 O O . TYR A 1 89 ? -3.478 -9.725 -1.488 1.00 96.56 89 TYR A O 1
ATOM 668 N N . ALA A 1 90 ? -3.419 -9.751 -3.736 1.00 95.75 90 ALA A N 1
ATOM 669 C CA . ALA A 1 90 ? -4.142 -8.494 -3.921 1.00 95.75 90 ALA A CA 1
ATOM 670 C C . ALA A 1 90 ? -5.559 -8.546 -3.317 1.00 95.75 90 ALA A C 1
ATOM 672 O O . ALA A 1 90 ? -6.000 -7.604 -2.658 1.00 95.75 90 ALA A O 1
ATOM 673 N N . GLY A 1 91 ? -6.271 -9.664 -3.487 1.00 96.31 91 GLY A N 1
ATOM 674 C CA . GLY A 1 91 ? -7.566 -9.913 -2.852 1.00 96.31 91 GLY A CA 1
ATOM 675 C C . GLY A 1 91 ? -7.495 -9.902 -1.322 1.00 96.31 91 GLY A C 1
ATOM 676 O O . GLY A 1 91 ? -8.262 -9.185 -0.682 1.00 96.31 91 GLY A O 1
ATOM 677 N N . ASN A 1 92 ? -6.543 -10.634 -0.733 1.00 97.69 92 ASN A N 1
ATOM 678 C CA . ASN A 1 92 ? -6.336 -10.662 0.720 1.00 97.69 92 ASN A CA 1
ATOM 679 C C . ASN A 1 92 ? -6.026 -9.260 1.269 1.00 97.69 92 ASN A C 1
ATOM 681 O O . ASN A 1 92 ? -6.640 -8.830 2.244 1.00 97.69 92 ASN A O 1
ATOM 685 N N . LEU A 1 93 ? -5.143 -8.507 0.605 1.00 98.38 93 LEU A N 1
ATOM 686 C CA . LEU A 1 93 ? -4.826 -7.136 1.000 1.00 98.38 93 LEU A CA 1
ATOM 687 C C . LEU A 1 93 ? -6.080 -6.248 1.026 1.00 98.38 93 LEU A C 1
ATOM 689 O O . LEU A 1 93 ? -6.305 -5.539 2.007 1.00 98.38 93 LEU A O 1
ATOM 693 N N . ARG A 1 94 ? -6.932 -6.321 -0.007 1.00 98.06 94 ARG A N 1
ATOM 694 C CA . ARG A 1 94 ? -8.207 -5.582 -0.049 1.00 98.06 94 ARG A CA 1
ATOM 695 C C . ARG A 1 94 ? -9.117 -5.937 1.127 1.00 98.06 94 ARG A C 1
ATOM 697 O O . ARG A 1 94 ? -9.686 -5.035 1.739 1.00 98.06 94 ARG A O 1
ATOM 704 N N . THR A 1 95 ? -9.218 -7.219 1.481 1.00 98.31 95 THR A N 1
ATOM 705 C CA . THR A 1 95 ? -9.985 -7.661 2.655 1.00 98.31 95 THR A CA 1
ATOM 706 C C . THR A 1 95 ? -9.434 -7.059 3.948 1.00 98.31 95 THR A C 1
ATOM 708 O O . THR A 1 95 ? -10.205 -6.501 4.724 1.00 98.31 95 THR A O 1
ATOM 711 N N . ARG A 1 96 ? -8.111 -7.077 4.161 1.00 98.38 96 ARG A N 1
ATOM 712 C CA . ARG A 1 96 ? -7.496 -6.487 5.367 1.00 98.38 96 ARG A CA 1
ATOM 713 C C . ARG A 1 96 ? -7.701 -4.980 5.463 1.00 98.38 96 ARG A C 1
ATOM 715 O O . ARG A 1 96 ? -7.944 -4.459 6.549 1.00 98.38 96 ARG A O 1
ATOM 722 N N . ILE A 1 97 ? -7.651 -4.274 4.335 1.00 98.44 97 ILE A N 1
ATOM 723 C CA . ILE A 1 97 ? -7.930 -2.833 4.300 1.00 98.44 97 ILE A CA 1
ATOM 724 C C . ILE A 1 97 ? -9.391 -2.559 4.679 1.00 98.44 97 ILE A C 1
ATOM 726 O O . ILE A 1 97 ? -9.653 -1.638 5.451 1.00 98.44 97 ILE A O 1
ATOM 730 N N . ALA A 1 98 ? -10.334 -3.365 4.182 1.00 98.00 98 ALA A N 1
ATOM 731 C CA . ALA A 1 98 ? -11.746 -3.240 4.537 1.00 98.00 98 ALA A CA 1
ATOM 732 C C . ALA A 1 98 ? -11.994 -3.510 6.033 1.00 98.00 98 ALA A C 1
ATOM 734 O O . ALA A 1 98 ? -12.723 -2.756 6.672 1.00 98.00 98 ALA A O 1
ATOM 735 N N . GLU A 1 99 ? -11.340 -4.523 6.610 1.00 97.50 99 GLU A N 1
ATOM 736 C CA . GLU A 1 99 ? -11.381 -4.799 8.054 1.00 97.50 99 GLU A CA 1
ATOM 737 C C . GLU A 1 99 ? -10.841 -3.615 8.874 1.00 97.50 99 GLU A C 1
ATOM 739 O O . GLU A 1 99 ? -11.460 -3.209 9.855 1.00 97.50 99 GLU A O 1
ATOM 744 N N . ALA A 1 100 ? -9.729 -3.004 8.449 1.00 97.44 100 ALA A N 1
ATOM 745 C CA . ALA A 1 100 ? -9.180 -1.817 9.106 1.00 97.44 100 ALA A CA 1
ATOM 746 C C . ALA A 1 100 ? -10.109 -0.595 8.996 1.00 97.44 100 ALA A C 1
ATOM 748 O O . ALA A 1 100 ? -10.217 0.187 9.941 1.00 97.44 100 ALA A O 1
ATOM 749 N N . ALA A 1 101 ? -10.797 -0.437 7.862 1.00 96.50 101 ALA A N 1
ATOM 750 C CA . ALA A 1 101 ? -11.776 0.628 7.649 1.00 96.50 101 ALA A CA 1
ATOM 751 C C . ALA A 1 101 ? -13.048 0.461 8.489 1.00 96.50 101 ALA A C 1
ATOM 753 O O . ALA A 1 101 ? -13.665 1.463 8.838 1.00 96.50 101 ALA A O 1
ATOM 754 N N . ALA A 1 102 ? -13.417 -0.774 8.835 1.00 96.00 102 ALA A N 1
ATOM 755 C CA . ALA A 1 102 ? -14.580 -1.074 9.666 1.00 96.00 102 ALA A CA 1
ATOM 756 C C . ALA A 1 102 ? -14.285 -1.039 11.179 1.00 96.00 102 ALA A C 1
ATOM 758 O O . ALA A 1 102 ? -15.186 -1.252 11.982 1.00 96.00 102 ALA A O 1
ATOM 759 N N . ALA A 1 103 ? -13.029 -0.831 11.587 1.00 95.00 103 ALA A N 1
ATOM 760 C CA . ALA A 1 103 ? -12.656 -0.819 12.995 1.00 95.00 103 ALA A CA 1
ATOM 761 C C . ALA A 1 103 ? -13.066 0.496 13.683 1.00 95.00 103 ALA A C 1
ATOM 763 O O . ALA A 1 103 ? -12.557 1.565 13.347 1.00 95.00 103 ALA A O 1
ATOM 764 N N . ASP A 1 104 ? -13.915 0.389 14.708 1.00 88.94 104 ASP A N 1
ATOM 765 C CA . ASP A 1 104 ? -14.518 1.545 15.394 1.00 88.94 104 ASP A CA 1
ATOM 766 C C . ASP A 1 104 ? -13.627 2.185 16.474 1.00 88.94 104 ASP A C 1
ATOM 768 O O . ASP A 1 104 ? -13.855 3.320 16.893 1.00 88.94 104 ASP A O 1
ATOM 772 N N . ALA A 1 105 ? -12.609 1.466 16.954 1.00 94.25 105 ALA A N 1
ATOM 773 C CA . ALA A 1 105 ? -11.731 1.915 18.034 1.00 94.25 105 ALA A CA 1
ATOM 774 C C . ALA A 1 105 ? -10.265 1.926 17.592 1.00 94.25 105 ALA A C 1
ATOM 776 O O . ALA A 1 105 ? -9.799 0.984 16.950 1.00 94.25 105 ALA A O 1
ATOM 777 N N . CYS A 1 106 ? -9.502 2.945 18.001 1.00 95.38 106 CYS A N 1
ATOM 778 C CA . CYS A 1 106 ? -8.112 3.110 17.563 1.00 95.38 106 CYS A CA 1
ATOM 779 C C . CYS A 1 106 ? -7.202 1.901 17.852 1.00 95.38 106 CYS A C 1
ATOM 781 O O . CYS A 1 106 ? -6.448 1.526 16.955 1.00 95.38 106 CYS A O 1
ATOM 783 N N . PRO A 1 107 ? -7.289 1.215 19.012 1.00 96.12 107 PRO A N 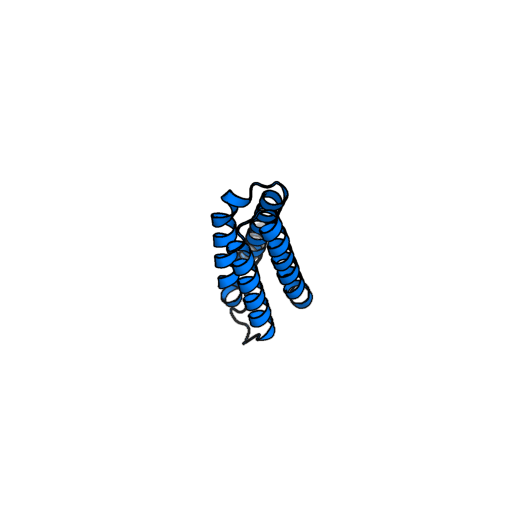1
ATOM 784 C CA . PRO A 1 107 ? -6.509 -0.002 19.244 1.00 96.12 107 PRO A CA 1
ATOM 785 C C . PRO A 1 107 ? -6.873 -1.142 18.283 1.00 96.12 107 PRO A C 1
ATOM 787 O O . PRO A 1 107 ? -5.991 -1.833 17.776 1.00 96.12 107 PRO A O 1
ATOM 790 N N . ALA A 1 108 ? -8.167 -1.314 17.993 1.00 96.69 108 ALA A N 1
ATOM 791 C CA . ALA A 1 108 ? -8.640 -2.315 17.041 1.00 96.69 108 ALA A CA 1
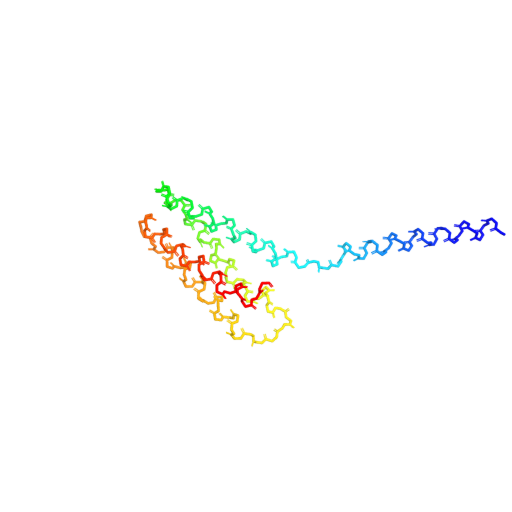ATOM 792 C C . ALA A 1 108 ? -8.185 -1.974 15.614 1.00 96.69 108 ALA A C 1
ATOM 794 O O . ALA A 1 108 ? -7.712 -2.846 14.888 1.00 96.69 108 ALA A O 1
ATOM 795 N N . GLN A 1 109 ? -8.240 -0.693 15.239 1.00 97.50 109 GLN A N 1
ATOM 796 C CA . GLN A 1 109 ? -7.756 -0.229 13.945 1.00 97.50 109 GLN A CA 1
ATOM 797 C C . GLN A 1 109 ? -6.235 -0.377 13.814 1.00 97.50 109 GLN A C 1
ATOM 799 O O . GLN A 1 109 ? -5.757 -0.777 12.758 1.00 97.50 109 GLN A O 1
ATOM 804 N N . ALA A 1 110 ? -5.464 -0.121 14.875 1.00 97.25 110 ALA A N 1
ATOM 805 C CA . ALA A 1 110 ? -4.019 -0.336 14.875 1.00 97.25 110 ALA A CA 1
ATOM 806 C C . ALA A 1 110 ? -3.670 -1.817 14.648 1.00 97.25 110 ALA A C 1
ATOM 808 O O . ALA A 1 110 ? -2.816 -2.121 13.817 1.00 97.25 110 ALA A O 1
ATOM 809 N N . ALA A 1 111 ? -4.373 -2.737 15.319 1.00 97.50 111 ALA A N 1
ATOM 810 C CA . ALA A 1 111 ? -4.207 -4.175 15.110 1.00 97.50 111 ALA A CA 1
ATOM 811 C C . ALA A 1 111 ? -4.588 -4.603 13.680 1.00 97.50 111 ALA A C 1
ATOM 813 O O . ALA A 1 111 ? -3.852 -5.356 13.040 1.00 97.50 111 ALA A O 1
ATOM 814 N N . ALA A 1 112 ? -5.694 -4.079 13.143 1.00 97.94 112 ALA A N 1
ATOM 815 C CA . ALA A 1 112 ? -6.101 -4.339 11.764 1.00 97.94 112 ALA A CA 1
ATOM 816 C C . ALA A 1 112 ? -5.083 -3.790 10.746 1.00 97.94 112 ALA A C 1
ATOM 818 O O . ALA A 1 112 ? -4.770 -4.456 9.762 1.00 97.94 112 ALA A O 1
ATOM 819 N N . LEU A 1 113 ? -4.485 -2.622 11.002 1.00 98.19 113 LEU A N 1
ATOM 820 C CA . LEU A 1 113 ? -3.429 -2.056 10.155 1.00 98.19 113 LEU A CA 1
ATOM 821 C C . LEU A 1 113 ? -2.129 -2.864 10.201 1.00 98.19 113 LEU A C 1
ATOM 823 O O . LEU A 1 113 ? -1.431 -2.942 9.193 1.00 98.19 113 LEU A O 1
ATOM 827 N N . THR A 1 114 ? -1.822 -3.529 11.316 1.00 98.06 114 THR A N 1
ATOM 828 C CA . THR A 1 114 ? -0.749 -4.534 11.353 1.00 98.06 114 THR A CA 1
ATOM 829 C C . THR A 1 114 ? -1.077 -5.741 10.470 1.00 98.06 114 THR A C 1
ATOM 831 O O . THR A 1 114 ? -0.198 -6.237 9.773 1.00 98.06 114 THR A O 1
ATOM 834 N N . ALA A 1 115 ? -2.335 -6.188 10.412 1.00 98.19 115 ALA A N 1
ATOM 835 C CA . ALA A 1 115 ? -2.726 -7.247 9.478 1.00 98.19 115 ALA A CA 1
ATOM 836 C C . ALA A 1 115 ? -2.599 -6.811 8.003 1.00 98.19 115 ALA A C 1
ATOM 838 O O . ALA A 1 115 ? -2.247 -7.630 7.154 1.00 98.19 115 ALA A O 1
ATOM 839 N N . VAL A 1 116 ? -2.824 -5.527 7.698 1.00 98.44 116 VAL A N 1
ATOM 840 C CA . VAL A 1 116 ? -2.542 -4.946 6.371 1.00 98.44 116 VAL A CA 1
ATOM 841 C C . VAL A 1 116 ? -1.041 -4.980 6.064 1.00 98.44 116 VAL A C 1
ATOM 843 O O . VAL A 1 116 ? -0.658 -5.394 4.974 1.00 98.44 116 VAL A O 1
ATOM 846 N N . GLU A 1 117 ? -0.187 -4.590 7.015 1.00 98.25 117 GLU A N 1
ATOM 847 C CA . GLU A 1 117 ? 1.277 -4.647 6.871 1.00 98.25 117 GLU A CA 1
ATOM 848 C C . GLU A 1 117 ? 1.763 -6.076 6.576 1.00 98.25 117 GLU A C 1
ATOM 850 O O . GLU A 1 117 ? 2.505 -6.281 5.617 1.00 98.25 117 GLU A O 1
ATOM 855 N N . ASN A 1 118 ? 1.248 -7.072 7.301 1.00 98.25 118 ASN A N 1
ATOM 856 C CA . ASN A 1 118 ? 1.563 -8.481 7.055 1.00 98.25 118 ASN A CA 1
ATOM 857 C C . ASN A 1 118 ? 1.123 -8.941 5.652 1.00 98.25 118 ASN A C 1
ATOM 859 O O . ASN A 1 118 ? 1.867 -9.641 4.970 1.00 98.25 118 ASN A O 1
ATOM 863 N N . ALA A 1 119 ? -0.056 -8.516 5.180 1.00 98.00 119 ALA A N 1
ATOM 864 C CA . ALA A 1 119 ? -0.515 -8.833 3.826 1.00 98.00 119 ALA A CA 1
ATOM 865 C C . ALA A 1 119 ? 0.386 -8.210 2.740 1.00 98.00 119 ALA A C 1
ATOM 867 O O . ALA A 1 119 ? 0.608 -8.826 1.695 1.00 98.00 119 ALA A O 1
ATOM 868 N N . CYS A 1 120 ? 0.940 -7.016 2.988 1.00 97.50 120 CYS A N 1
ATOM 869 C CA . CYS A 1 120 ? 1.955 -6.421 2.116 1.00 97.50 120 CYS A CA 1
ATOM 870 C C . CYS A 1 120 ? 3.234 -7.274 2.079 1.00 97.50 120 CYS A C 1
ATOM 872 O O . CYS A 1 120 ? 3.798 -7.489 1.006 1.00 97.50 120 CYS A O 1
ATOM 874 N N . GLU A 1 121 ? 3.708 -7.756 3.231 1.00 97.69 121 GLU A N 1
ATOM 875 C CA . GLU A 1 121 ? 4.904 -8.605 3.314 1.00 97.69 121 GLU A CA 1
ATOM 876 C C . GLU A 1 121 ? 4.713 -9.960 2.632 1.00 97.69 121 GLU A C 1
ATOM 878 O O . GLU A 1 121 ? 5.617 -10.412 1.930 1.00 97.69 121 GLU A O 1
ATOM 883 N N . ASP A 1 122 ? 3.538 -10.576 2.771 1.00 96.12 122 ASP A N 1
ATOM 884 C CA . ASP A 1 122 ? 3.216 -11.844 2.114 1.00 96.12 122 ASP A CA 1
ATOM 885 C C . ASP A 1 122 ? 3.330 -11.748 0.590 1.00 96.12 122 ASP A C 1
ATOM 887 O O . ASP A 1 122 ? 3.921 -12.629 -0.033 1.00 96.12 122 ASP A O 1
ATOM 891 N N . CYS A 1 123 ? 2.828 -10.660 -0.004 1.00 94.94 123 CYS A N 1
ATOM 892 C CA . CYS A 1 123 ? 2.984 -10.410 -1.434 1.00 94.94 123 CYS A CA 1
ATOM 893 C C . CYS A 1 123 ? 4.448 -10.122 -1.801 1.00 94.94 123 CYS A C 1
ATOM 895 O O . CYS A 1 123 ? 4.978 -10.687 -2.755 1.00 94.94 123 CYS A O 1
ATOM 897 N N . HIS A 1 124 ? 5.128 -9.247 -1.052 1.00 95.62 124 HIS A N 1
ATOM 898 C CA . HIS A 1 124 ? 6.510 -8.858 -1.357 1.00 95.62 124 HIS A CA 1
ATOM 899 C C . HIS A 1 124 ? 7.518 -9.993 -1.179 1.00 95.62 124 HIS A C 1
ATOM 901 O O . HIS A 1 124 ? 8.569 -9.970 -1.812 1.00 95.62 124 HIS A O 1
ATOM 907 N N . ARG A 1 125 ? 7.230 -10.990 -0.343 1.00 94.75 125 ARG A N 1
ATOM 908 C CA . ARG A 1 125 ? 8.074 -12.182 -0.223 1.00 94.75 125 ARG A CA 1
ATOM 909 C C . ARG A 1 125 ? 8.241 -12.896 -1.565 1.00 94.75 125 ARG A C 1
ATOM 911 O O . ARG A 1 125 ? 9.337 -13.371 -1.849 1.00 94.75 125 ARG A O 1
ATOM 918 N N . ASP A 1 126 ? 7.189 -12.911 -2.379 1.00 91.56 126 ASP A N 1
ATOM 919 C CA . ASP A 1 126 ? 7.164 -13.642 -3.645 1.00 91.56 126 ASP A CA 1
ATOM 920 C C . ASP A 1 126 ? 7.435 -12.727 -4.864 1.00 91.56 126 ASP A C 1
ATOM 922 O O . ASP A 1 126 ? 7.907 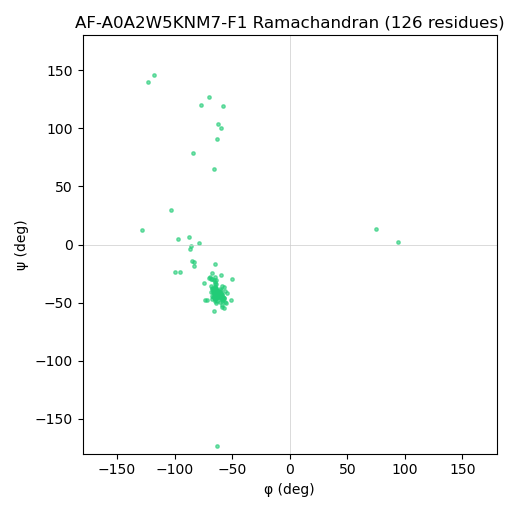-13.214 -5.889 1.00 91.56 126 ASP A O 1
ATOM 926 N N . TYR A 1 127 ? 7.182 -11.411 -4.757 1.00 87.56 127 TYR A N 1
ATOM 927 C CA . TYR A 1 127 ? 7.093 -10.486 -5.910 1.00 87.56 127 TYR A CA 1
ATOM 928 C C . TYR A 1 127 ? 7.943 -9.195 -5.846 1.00 87.56 127 TYR A C 1
ATOM 930 O O . TYR A 1 127 ? 7.697 -8.273 -6.624 1.00 87.56 127 TYR A O 1
ATOM 938 N N . ARG A 1 128 ? 8.895 -9.063 -4.914 1.00 83.44 128 ARG A N 1
ATOM 939 C CA . ARG A 1 128 ? 9.656 -7.807 -4.713 1.00 83.44 128 ARG A CA 1
ATOM 940 C C . ARG A 1 128 ? 10.538 -7.368 -5.885 1.00 83.44 128 ARG A C 1
ATOM 942 O O . ARG A 1 128 ? 11.290 -8.209 -6.421 1.00 83.44 128 ARG A O 1
#

Nearest PDB structures (foldseek):
  2bc5-assembly6_A  TM=7.294E-01  e=2.880E-01  Escherichia coli
  2bc5-assembly8_A  TM=7.294E-01  e=2.880E-01  Escherichia coli
  6m97-assembly1_A  TM=6.888E-01  e=1.005E+00  Salmo salar
  6gow-assembly1_E  TM=7.041E-01  e=1.730E+00  Bacillus subtilis
  7rkc-assembly1_B  TM=4.084E-01  e=7.917E+00  synthetic construct

Solvent-accessible surface area (backbone atoms only — not comparable to full-atom values): 6951 Å² total; per-residue (Å²): 110,71,68,59,51,54,52,51,51,52,50,52,54,51,50,53,52,50,54,52,52,50,64,69,65,49,84,66,72,53,61,65,55,49,49,53,51,50,45,53,50,41,50,50,55,41,38,52,31,10,72,73,65,51,34,86,74,30,61,67,42,45,50,52,46,45,54,56,40,68,45,44,57,70,64,74,40,68,94,52,77,94,52,67,65,59,52,47,37,43,50,52,33,42,52,30,43,52,54,27,65,68,40,91,43,29,70,56,24,30,54,28,42,50,51,31,52,51,36,52,50,62,42,43,75,79,69,112